Protein AF-A0A2N2DAF2-F1 (afdb_monomer)

Mean predicted aligned error: 9.26 Å

Sequence (79 aa):
MALESNYFFRDTAKCSGCRRCNDRCPMSLDVADKVRRGLMADSECILCGECVDGCPKGAITFAFGTGGKSVFQNERMGA

Secondary structure (DSSP, 8-state):
------EEEE-TTT-----HHHHT-TT---HHHHHHHT----TT-----HHHHT-TT--EEEE---SS--------S--

pLDDT: mean 77.44, std 19.13, range [37.38, 95.62]

Nearest PDB structures (foldseek):
  7q4v-assembly1_B  TM=6.530E-01  e=1.370E-02  Acetobacterium woodii DSM 1030
  7p64-assembly1_I  TM=5.683E-01  e=6.560E-03  Escherichia coli BL21(DE3)
  7q4w-assembly1_B  TM=6.910E-01  e=1.001E-01  Acetobacterium woodii DSM 1030
  7nyv-assembly1_I  TM=5.295E-01  e=4.135E-02  Escherichia coli B

Foldseek 3Di:
DDDQAWWKEFQPVQDPVPQQLQVQQPLNDSVSVCNVVRHPPDPSCPVPCRSCVRPPRNRIDIDHPDPDDDDPPPDDPDD

Structure (mmCIF, N/CA/C/O backbone):
data_AF-A0A2N2DAF2-F1
#
_entry.id   AF-A0A2N2DAF2-F1
#
loop_
_atom_site.group_PDB
_atom_site.id
_atom_site.type_symbol
_atom_site.label_atom_id
_atom_site.label_alt_id
_atom_site.label_comp_id
_atom_site.label_asym_id
_atom_site.label_entity_id
_atom_site.label_seq_id
_atom_site.pdbx_PDB_ins_code
_atom_site.Cartn_x
_atom_site.Cartn_y
_atom_site.Cartn_z
_atom_site.occupancy
_atom_site.B_iso_or_equiv
_atom_site.auth_seq_id
_atom_site.auth_comp_id
_atom_site.auth_asym_id
_atom_site.auth_atom_id
_atom_site.pdbx_PDB_model_num
ATOM 1 N N . MET A 1 1 ? 21.391 -3.838 11.900 1.00 40.50 1 MET A N 1
ATOM 2 C CA . MET A 1 1 ? 20.076 -4.350 11.449 1.00 40.50 1 MET A CA 1
ATOM 3 C C . MET A 1 1 ? 19.003 -3.381 11.937 1.00 40.50 1 MET A C 1
ATOM 5 O O . MET A 1 1 ? 19.013 -3.116 13.125 1.00 40.50 1 MET A O 1
ATOM 9 N N . ALA A 1 2 ? 18.099 -2.773 11.173 1.00 47.25 2 ALA A N 1
ATOM 10 C CA . ALA A 1 2 ? 17.830 -2.696 9.740 1.00 47.25 2 ALA A CA 1
ATOM 11 C C . ALA A 1 2 ? 17.142 -1.329 9.515 1.00 47.25 2 ALA A C 1
ATOM 13 O O . ALA A 1 2 ? 16.096 -1.099 10.112 1.00 47.25 2 ALA A O 1
ATOM 14 N N . LEU A 1 3 ? 17.729 -0.414 8.736 1.00 40.94 3 LEU A N 1
ATOM 15 C CA . LEU A 1 3 ? 17.116 0.889 8.406 1.00 40.94 3 LEU A CA 1
ATOM 16 C C . LEU A 1 3 ? 17.382 1.294 6.946 1.00 40.94 3 LEU A C 1
ATOM 18 O O . LEU A 1 3 ? 17.554 2.461 6.634 1.00 40.94 3 LEU A O 1
ATOM 22 N N . GLU A 1 4 ? 17.380 0.312 6.049 1.00 47.72 4 GLU A N 1
ATOM 23 C CA . GLU A 1 4 ? 17.402 0.508 4.593 1.00 47.72 4 GLU A CA 1
ATOM 24 C C . GLU A 1 4 ? 16.135 -0.154 4.042 1.00 47.72 4 GLU A C 1
ATOM 26 O O . GLU A 1 4 ? 16.172 -1.214 3.418 1.00 47.72 4 GLU A O 1
ATOM 31 N N . SER A 1 5 ? 14.964 0.331 4.450 1.00 51.47 5 SER A N 1
ATOM 32 C CA . SER A 1 5 ? 13.710 -0.375 4.186 1.00 51.47 5 SER A CA 1
ATOM 33 C C . SER A 1 5 ? 12.632 0.624 3.807 1.00 51.47 5 SER A C 1
ATOM 35 O O . SER A 1 5 ? 12.200 1.432 4.621 1.00 51.47 5 SER A O 1
ATOM 37 N N . ASN A 1 6 ? 12.211 0.559 2.548 1.00 54.91 6 ASN A N 1
ATOM 38 C CA . ASN A 1 6 ? 11.001 1.192 2.044 1.00 54.91 6 ASN A CA 1
ATOM 39 C C . ASN A 1 6 ? 9.807 0.693 2.876 1.00 54.91 6 ASN A C 1
ATOM 41 O O . ASN A 1 6 ? 9.325 -0.423 2.673 1.00 54.91 6 ASN A O 1
ATOM 45 N N . TYR A 1 7 ? 9.356 1.491 3.847 1.00 65.31 7 TYR A N 1
ATOM 46 C CA . TYR A 1 7 ? 8.268 1.109 4.747 1.00 65.31 7 TYR A CA 1
ATOM 47 C C . TYR A 1 7 ? 6.933 1.594 4.184 1.00 65.31 7 TYR A C 1
ATOM 49 O O . TYR A 1 7 ? 6.645 2.793 4.170 1.00 65.31 7 TYR A O 1
ATOM 57 N N . PHE A 1 8 ? 6.101 0.647 3.743 1.00 74.81 8 PHE A N 1
ATOM 58 C CA . PHE A 1 8 ? 4.675 0.883 3.540 1.00 74.81 8 PHE A CA 1
ATOM 59 C C . PHE A 1 8 ? 3.921 0.548 4.822 1.00 74.81 8 PHE A C 1
ATOM 61 O O . PHE A 1 8 ? 4.020 -0.560 5.352 1.00 74.81 8 PHE A O 1
ATOM 68 N N . PHE A 1 9 ? 3.130 1.502 5.291 1.00 82.38 9 PHE A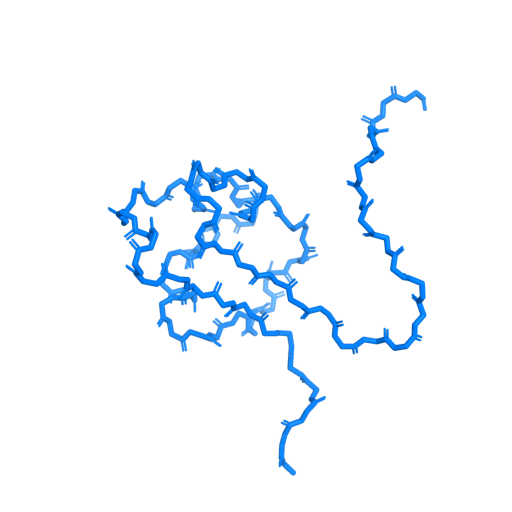 N 1
ATOM 69 C CA . PHE A 1 9 ? 2.293 1.367 6.469 1.00 82.38 9 PHE A CA 1
ATOM 70 C C . PHE A 1 9 ? 0.822 1.313 6.066 1.00 82.38 9 PH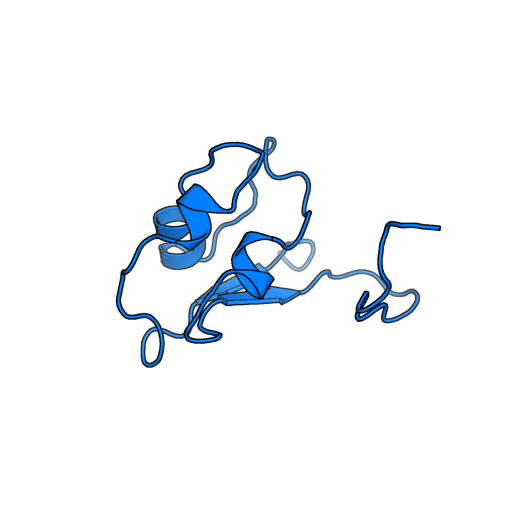E A C 1
ATOM 72 O O . PHE A 1 9 ? 0.363 2.120 5.256 1.00 82.38 9 PHE A O 1
ATOM 79 N N . ARG A 1 10 ? 0.072 0.381 6.664 1.00 89.75 10 ARG A N 1
ATOM 80 C CA . ARG A 1 10 ? -1.387 0.326 6.561 1.00 89.75 10 ARG A CA 1
ATOM 81 C C . ARG A 1 10 ? -2.023 0.671 7.898 1.00 89.75 10 ARG A C 1
ATOM 83 O O . ARG A 1 10 ? -1.904 -0.091 8.854 1.00 89.75 10 ARG A O 1
ATOM 90 N N . ASP A 1 11 ? -2.811 1.734 7.910 1.00 91.25 11 ASP A N 1
ATOM 91 C CA . ASP A 1 11 ? -3.710 2.062 9.010 1.00 91.25 11 ASP A CA 1
ATOM 92 C C . ASP A 1 11 ? -4.911 1.100 8.988 1.00 91.25 11 ASP A C 1
ATOM 94 O O . ASP A 1 11 ? -5.799 1.187 8.133 1.00 91.25 11 ASP A O 1
ATOM 98 N N . THR A 1 12 ? -4.928 0.138 9.911 1.00 90.19 12 THR A N 1
ATOM 99 C CA . THR A 1 12 ? -6.003 -0.859 10.023 1.00 90.19 12 THR A CA 1
ATOM 100 C C . THR A 1 12 ? -7.331 -0.262 10.475 1.00 90.19 12 THR A C 1
ATOM 102 O O . THR A 1 12 ? -8.365 -0.847 10.167 1.00 90.19 12 THR A O 1
ATOM 105 N N . ALA A 1 13 ? -7.333 0.895 11.144 1.00 93.56 13 ALA A N 1
ATOM 106 C CA . ALA A 1 13 ? -8.564 1.574 11.541 1.00 93.56 13 ALA A CA 1
ATOM 107 C C . ALA A 1 13 ? -9.239 2.261 10.343 1.00 93.56 13 ALA A C 1
ATOM 109 O O . ALA A 1 13 ? -10.464 2.352 10.284 1.00 93.56 13 ALA A O 1
ATOM 110 N N . LYS A 1 14 ? -8.452 2.712 9.356 1.00 93.44 14 LYS A N 1
ATOM 111 C CA . LYS A 1 14 ? -8.969 3.334 8.123 1.00 93.44 14 LYS A CA 1
ATOM 112 C C . LYS A 1 14 ? -9.190 2.342 6.985 1.00 93.44 14 LYS A C 1
ATOM 114 O O . LYS A 1 14 ? -10.039 2.572 6.119 1.00 93.44 14 LYS A O 1
ATOM 119 N N . CYS A 1 15 ? -8.411 1.263 6.930 1.00 94.12 15 CYS A N 1
ATOM 120 C CA . CYS A 1 15 ? -8.476 0.310 5.831 1.00 94.12 15 CYS A CA 1
ATOM 121 C C . CYS A 1 15 ? -9.765 -0.519 5.887 1.00 94.12 15 CYS A C 1
ATOM 123 O O . CYS A 1 15 ? -9.917 -1.399 6.726 1.00 94.12 15 CYS A O 1
ATOM 125 N N . SER A 1 16 ? -10.659 -0.317 4.919 1.00 94.88 16 SER A N 1
ATOM 126 C CA . SER A 1 16 ? -11.886 -1.113 4.776 1.00 94.88 16 SER A CA 1
ATOM 127 C C . SER A 1 16 ? -11.698 -2.432 4.014 1.00 94.88 16 SER A C 1
ATOM 129 O O . SER A 1 16 ? -12.674 -3.116 3.723 1.00 94.88 16 SER A O 1
ATOM 131 N N . GLY A 1 17 ? -10.469 -2.774 3.609 1.00 93.69 17 GLY A N 1
ATOM 132 C CA . GLY A 1 17 ? -10.200 -3.984 2.824 1.00 93.69 17 GLY A CA 1
ATOM 133 C C . GLY A 1 17 ? -10.708 -3.943 1.376 1.00 93.69 17 GLY A C 1
ATOM 134 O O . GLY A 1 17 ? -10.810 -4.992 0.752 1.00 93.69 17 GLY A O 1
ATOM 135 N N . CYS A 1 18 ? -10.987 -2.758 0.817 1.00 95.25 18 CYS A N 1
ATOM 136 C CA . CYS A 1 18 ? -11.581 -2.601 -0.522 1.00 95.25 18 CYS A CA 1
ATOM 137 C C . CYS A 1 18 ? -10.701 -3.026 -1.713 1.00 95.25 18 CYS A C 1
ATOM 139 O O . CYS A 1 18 ? -11.187 -3.026 -2.836 1.00 95.25 18 CYS A O 1
ATOM 141 N N . ARG A 1 19 ? -9.414 -3.331 -1.490 1.00 94.31 19 ARG A N 1
ATOM 142 C CA . ARG A 1 19 ? -8.427 -3.780 -2.497 1.00 94.31 19 ARG A CA 1
ATOM 143 C C . ARG A 1 19 ? -8.165 -2.862 -3.702 1.00 94.31 19 ARG A C 1
ATOM 145 O O . ARG A 1 19 ? -7.340 -3.221 -4.529 1.00 94.31 19 ARG A O 1
ATOM 152 N N . ARG A 1 20 ? -8.709 -1.639 -3.746 1.00 95.62 20 ARG A N 1
ATOM 153 C CA . ARG A 1 20 ? -8.410 -0.648 -4.807 1.00 95.62 20 ARG A CA 1
ATOM 154 C C . ARG A 1 20 ? -6.927 -0.331 -5.005 1.00 95.62 20 ARG A C 1
ATOM 156 O O . ARG A 1 20 ? -6.530 0.110 -6.075 1.00 95.62 20 ARG A O 1
ATOM 163 N N . CYS A 1 21 ? -6.108 -0.540 -3.980 1.00 94.50 21 CYS A N 1
ATOM 164 C CA . CYS A 1 21 ? -4.660 -0.409 -4.082 1.00 94.50 21 CYS A CA 1
ATOM 165 C C . CYS A 1 21 ? -4.034 -1.403 -5.075 1.00 94.50 21 CYS A C 1
ATOM 167 O O . CYS A 1 21 ? -3.001 -1.085 -5.652 1.00 94.50 21 CYS A O 1
ATOM 169 N N . ASN A 1 22 ? -4.655 -2.569 -5.286 1.00 94.88 22 ASN A N 1
ATOM 170 C CA . ASN A 1 22 ? -4.217 -3.553 -6.276 1.00 94.88 22 ASN A CA 1
ATOM 171 C C . ASN A 1 22 ? -4.590 -3.074 -7.681 1.00 94.88 22 ASN A C 1
ATOM 173 O O . ASN A 1 22 ? -3.733 -3.049 -8.554 1.00 94.88 22 ASN A O 1
ATOM 177 N N . ASP A 1 23 ? -5.829 -2.603 -7.864 1.00 95.31 23 ASP A N 1
ATOM 178 C CA . ASP A 1 23 ? -6.323 -2.090 -9.152 1.00 95.31 23 ASP A CA 1
ATOM 179 C C . ASP A 1 23 ? -5.509 -0.889 -9.655 1.00 95.31 23 ASP A C 1
ATOM 181 O O . ASP A 1 23 ? 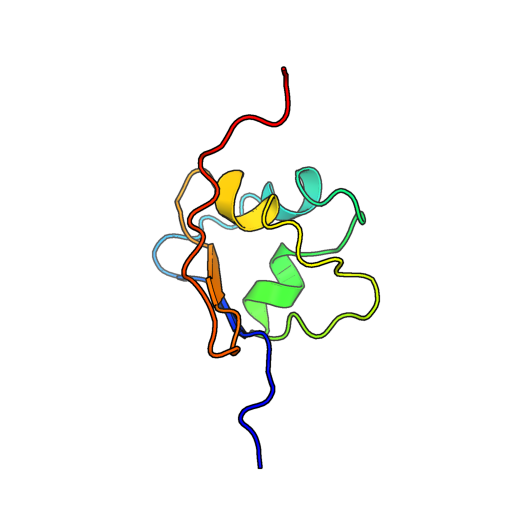-5.352 -0.677 -10.853 1.00 95.31 23 ASP A O 1
ATOM 185 N N . ARG A 1 24 ? -5.003 -0.080 -8.720 1.00 95.19 24 ARG A N 1
ATOM 186 C CA . ARG A 1 24 ? -4.172 1.095 -9.003 1.00 95.19 24 ARG A CA 1
ATOM 187 C C . ARG A 1 24 ? -2.708 0.755 -9.240 1.00 95.19 24 ARG A C 1
ATOM 189 O O . ARG A 1 24 ? -1.967 1.619 -9.687 1.00 95.19 24 ARG A O 1
ATOM 196 N N . CYS A 1 25 ? -2.262 -0.455 -8.916 1.00 93.56 25 CYS A N 1
ATOM 197 C CA . CYS A 1 25 ? -0.864 -0.816 -9.069 1.00 93.56 25 CYS A CA 1
ATOM 198 C C . CYS A 1 25 ? -0.563 -1.115 -10.549 1.00 93.56 25 CYS A C 1
ATOM 200 O O . CYS A 1 25 ? -1.011 -2.148 -11.045 1.00 93.56 25 CYS A O 1
ATOM 202 N N . PRO A 1 26 ? 0.243 -0.296 -11.255 1.00 93.19 26 PRO A N 1
ATOM 203 C CA . PRO A 1 26 ? 0.578 -0.557 -12.660 1.00 93.19 26 PRO A CA 1
ATOM 204 C C . PRO A 1 26 ? 1.400 -1.842 -12.837 1.00 93.19 26 PRO A C 1
ATOM 206 O O . PRO A 1 26 ? 1.397 -2.447 -13.902 1.00 93.19 26 PRO A O 1
ATOM 209 N N . MET A 1 27 ? 2.059 -2.288 -11.766 1.00 93.94 27 MET A N 1
ATOM 210 C CA . MET A 1 27 ? 2.830 -3.531 -11.714 1.00 93.94 27 MET A CA 1
ATOM 211 C C . MET A 1 27 ? 1.964 -4.745 -11.351 1.00 93.94 27 MET A C 1
ATOM 213 O O . MET A 1 27 ? 2.488 -5.833 -11.159 1.00 93.94 27 MET A O 1
ATOM 217 N N . SER A 1 28 ? 0.640 -4.570 -11.229 1.00 93.31 28 SER A N 1
ATOM 218 C CA . SER A 1 28 ? -0.323 -5.641 -10.928 1.00 93.31 28 SER A CA 1
ATOM 219 C C . SER A 1 28 ? -0.017 -6.430 -9.644 1.00 93.31 28 SER A C 1
ATOM 221 O O . SER A 1 28 ? -0.367 -7.603 -9.516 1.00 93.31 28 SER A O 1
ATOM 223 N N . LEU A 1 29 ? 0.627 -5.787 -8.665 1.00 91.81 29 LEU A N 1
ATOM 224 C CA . LEU A 1 29 ? 0.993 -6.412 -7.396 1.00 91.81 29 LEU A CA 1
ATOM 225 C C . LEU A 1 29 ? -0.208 -6.542 -6.455 1.00 91.81 29 LEU A C 1
ATOM 227 O O . LEU A 1 29 ? -1.076 -5.667 -6.399 1.00 91.81 29 LEU A O 1
ATOM 231 N N . ASP A 1 30 ? -0.197 -7.576 -5.605 1.00 92.88 30 ASP A N 1
ATOM 232 C CA . ASP A 1 30 ? -1.124 -7.662 -4.470 1.00 92.88 30 ASP A CA 1
ATOM 233 C C . ASP A 1 30 ? -0.696 -6.716 -3.338 1.00 92.88 30 ASP A C 1
ATOM 235 O O . ASP A 1 30 ? -0.145 -7.114 -2.306 1.00 92.88 30 ASP A O 1
ATOM 239 N N . VAL A 1 31 ? -0.930 -5.423 -3.555 1.00 91.94 31 VAL A N 1
ATOM 240 C CA . VAL A 1 31 ? -0.603 -4.365 -2.600 1.00 91.94 31 VAL A CA 1
ATOM 241 C C . VAL A 1 31 ? -1.314 -4.588 -1.270 1.00 91.94 31 VAL A C 1
ATOM 243 O O . VAL A 1 31 ? -0.699 -4.428 -0.221 1.00 91.94 31 VAL A O 1
ATOM 246 N N . ALA A 1 32 ? -2.584 -4.998 -1.288 1.00 92.12 32 ALA A N 1
ATOM 247 C CA . ALA A 1 32 ? -3.388 -5.210 -0.092 1.00 92.12 32 ALA A CA 1
ATOM 248 C C . ALA A 1 32 ? -2.754 -6.232 0.862 1.00 92.12 32 ALA A C 1
ATOM 250 O O . ALA A 1 32 ? -2.860 -6.066 2.082 1.00 92.12 32 ALA A O 1
ATOM 251 N N . ASP A 1 33 ? -2.106 -7.273 0.329 1.00 90.38 33 ASP A N 1
ATOM 252 C CA . ASP A 1 33 ? -1.341 -8.232 1.125 1.00 90.38 33 ASP A CA 1
ATOM 253 C C . ASP A 1 33 ? 0.036 -7.717 1.546 1.00 90.38 33 ASP A C 1
ATOM 255 O O . ASP A 1 33 ? 0.406 -7.852 2.713 1.00 90.38 33 ASP A O 1
ATOM 259 N N . LYS A 1 34 ? 0.753 -7.022 0.663 1.00 88.31 34 LYS A N 1
ATOM 260 C CA . LYS A 1 34 ? 2.057 -6.421 0.993 1.00 88.31 34 LYS A CA 1
ATOM 261 C C . LYS A 1 34 ? 1.954 -5.414 2.142 1.00 88.31 34 LYS A C 1
ATOM 263 O O . LYS A 1 34 ? 2.652 -5.541 3.151 1.00 88.31 34 LYS A O 1
ATOM 268 N N . VAL A 1 35 ? 0.997 -4.485 2.070 1.00 8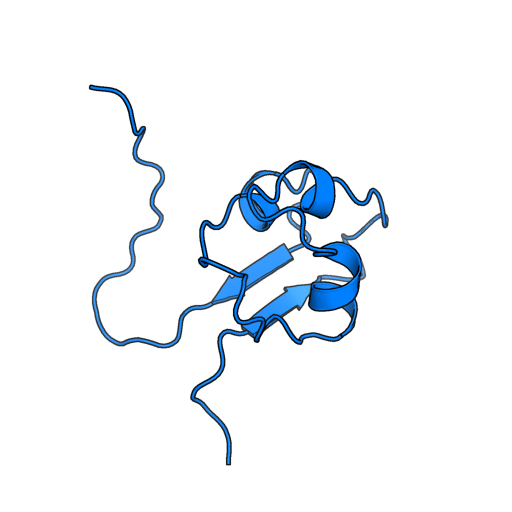7.69 35 VAL A N 1
ATOM 269 C CA . VAL A 1 35 ? 0.761 -3.494 3.135 1.00 87.69 35 VAL A CA 1
ATOM 270 C C . VAL A 1 35 ? 0.166 -4.123 4.400 1.00 87.69 35 VAL A C 1
ATOM 272 O O . VAL A 1 35 ? 0.319 -3.578 5.489 1.00 87.69 35 VAL A O 1
ATOM 275 N N . ARG A 1 36 ? -0.498 -5.287 4.291 1.00 86.38 36 ARG A N 1
ATOM 276 C CA . ARG A 1 36 ? -0.952 -6.073 5.454 1.00 86.38 36 ARG A CA 1
ATOM 277 C C . ARG A 1 36 ? 0.226 -6.644 6.228 1.00 86.38 36 ARG A C 1
ATOM 279 O O . ARG A 1 36 ? 0.174 -6.661 7.452 1.00 86.38 36 ARG A O 1
ATOM 286 N N . ARG A 1 37 ? 1.247 -7.118 5.515 1.00 83.31 37 ARG A N 1
ATOM 287 C CA . ARG A 1 37 ? 2.465 -7.694 6.096 1.00 83.31 37 ARG A CA 1
ATOM 288 C C . ARG A 1 37 ? 3.485 -6.635 6.516 1.00 83.31 37 ARG A C 1
ATOM 290 O O . ARG A 1 37 ? 4.459 -6.983 7.170 1.00 83.31 37 ARG A O 1
ATOM 297 N N . GLY A 1 38 ? 3.275 -5.370 6.139 1.00 77.25 38 GLY A N 1
ATOM 298 C CA . GLY A 1 38 ? 4.247 -4.292 6.352 1.00 77.25 38 GLY A CA 1
ATOM 299 C C . GLY A 1 38 ? 5.524 -4.473 5.526 1.00 77.25 38 GLY A C 1
ATOM 300 O O . GLY A 1 38 ? 6.559 -3.905 5.859 1.00 77.25 38 GLY A O 1
ATOM 301 N N . LEU A 1 39 ? 5.464 -5.285 4.466 1.00 70.81 39 LEU A N 1
ATOM 302 C CA . LEU A 1 39 ? 6.597 -5.638 3.619 1.00 70.81 39 LEU A CA 1
ATOM 303 C C . LEU A 1 39 ? 6.247 -5.288 2.178 1.00 70.81 39 LEU A C 1
ATOM 305 O O . LEU A 1 39 ? 5.517 -6.016 1.509 1.00 70.81 39 LEU A O 1
ATOM 309 N N . MET A 1 40 ? 6.788 -4.169 1.706 1.00 69.56 40 MET A N 1
ATOM 310 C CA . MET A 1 40 ? 6.707 -3.770 0.298 1.00 69.56 40 MET A CA 1
ATOM 311 C C . MET A 1 40 ? 8.067 -3.839 -0.401 1.00 69.56 40 MET A C 1
ATOM 313 O O . MET A 1 40 ? 8.255 -3.235 -1.454 1.00 69.56 40 MET A O 1
ATOM 317 N N . ALA A 1 41 ? 9.014 -4.566 0.196 1.00 69.00 41 ALA A N 1
ATOM 318 C CA . ALA A 1 41 ? 10.243 -4.976 -0.463 1.00 69.00 41 ALA A CA 1
ATOM 319 C C . ALA A 1 41 ? 9.886 -6.047 -1.498 1.00 69.00 41 ALA A C 1
ATOM 321 O O . ALA A 1 41 ? 9.945 -7.244 -1.232 1.00 69.00 41 ALA A O 1
ATOM 322 N N . ASP A 1 42 ? 9.428 -5.585 -2.652 1.00 78.81 42 ASP A N 1
ATOM 323 C CA . ASP A 1 42 ? 9.158 -6.409 -3.812 1.00 78.81 42 ASP A CA 1
ATOM 324 C C . ASP A 1 42 ? 9.951 -5.852 -4.989 1.00 78.81 42 ASP A C 1
ATOM 326 O O . ASP A 1 42 ? 9.913 -4.646 -5.238 1.00 78.81 42 ASP A O 1
ATOM 330 N N . SER A 1 43 ? 10.691 -6.714 -5.684 1.00 82.69 43 SER A N 1
ATOM 331 C CA . SER A 1 43 ? 11.537 -6.318 -6.813 1.00 82.69 43 SER A CA 1
ATOM 332 C C . SER A 1 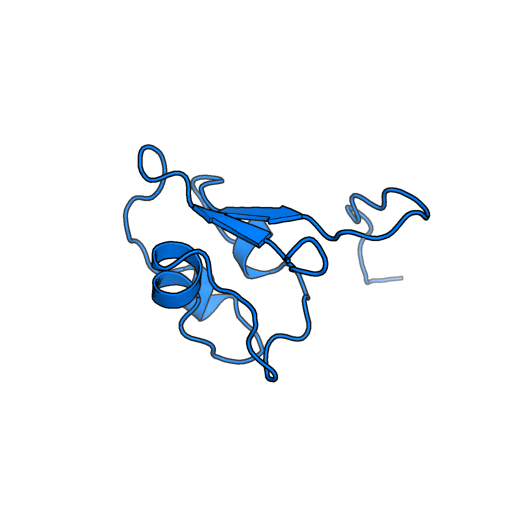43 ? 10.742 -5.752 -7.986 1.00 82.69 4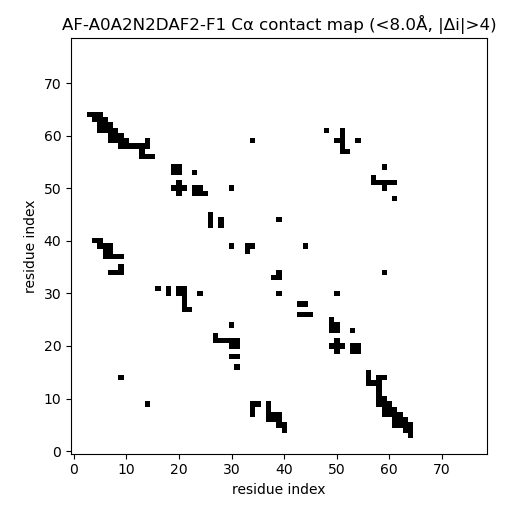3 SER A C 1
ATOM 334 O O . SER A 1 43 ? 11.295 -5.012 -8.792 1.00 82.69 43 SER A O 1
ATOM 336 N N . GLU A 1 44 ? 9.455 -6.081 -8.083 1.00 87.00 44 GLU A N 1
ATOM 337 C CA . GLU A 1 44 ? 8.565 -5.559 -9.115 1.00 87.00 44 GLU A CA 1
ATOM 338 C C . GLU A 1 44 ? 7.937 -4.218 -8.705 1.00 87.00 44 GLU A C 1
ATOM 340 O O . GLU A 1 44 ? 7.355 -3.521 -9.531 1.00 87.00 44 GLU A O 1
ATOM 345 N N . CYS A 1 45 ? 8.047 -3.808 -7.436 1.00 88.00 45 CYS A N 1
ATOM 346 C CA . CYS A 1 45 ? 7.518 -2.526 -6.987 1.00 88.00 45 CYS A CA 1
ATOM 347 C C . CYS A 1 45 ? 8.435 -1.380 -7.434 1.00 88.00 45 CYS A C 1
ATOM 349 O O . CYS A 1 45 ? 9.447 -1.088 -6.802 1.00 88.00 45 CYS A O 1
ATOM 351 N N . ILE A 1 46 ? 8.028 -0.664 -8.484 1.00 88.31 46 ILE A N 1
ATOM 352 C CA . ILE A 1 46 ? 8.744 0.510 -9.019 1.00 88.31 46 ILE A CA 1
ATOM 353 C C . ILE A 1 46 ? 8.564 1.793 -8.190 1.00 88.31 46 ILE A C 1
ATOM 355 O O . ILE A 1 46 ? 8.982 2.866 -8.611 1.00 88.31 46 ILE A O 1
ATOM 359 N N . LEU A 1 47 ? 7.905 1.699 -7.030 1.00 85.00 47 LEU A N 1
ATOM 360 C CA . LEU A 1 47 ? 7.721 2.807 -6.086 1.00 85.00 47 LEU A CA 1
ATOM 361 C C . LEU A 1 47 ? 6.962 4.025 -6.664 1.00 85.00 47 LEU A C 1
ATOM 363 O O . LEU A 1 47 ? 7.227 5.161 -6.290 1.00 85.00 47 LEU A O 1
ATOM 367 N N . CYS A 1 48 ? 5.976 3.789 -7.538 1.00 89.88 48 CYS A N 1
ATOM 368 C CA . CYS A 1 48 ? 5.208 4.848 -8.215 1.00 89.88 48 CYS A CA 1
ATOM 369 C C . CYS A 1 48 ? 4.224 5.632 -7.327 1.00 89.88 48 CYS A C 1
ATOM 371 O O . CYS A 1 48 ? 3.805 6.712 -7.713 1.00 89.88 48 CYS A O 1
ATOM 373 N N . GLY A 1 49 ? 3.816 5.100 -6.170 1.00 88.06 49 GLY A N 1
ATOM 374 C CA . GLY A 1 49 ? 2.897 5.790 -5.250 1.00 88.06 49 GLY A CA 1
ATOM 375 C C . GLY A 1 49 ? 1.396 5.673 -5.565 1.00 88.06 49 GLY A C 1
ATOM 376 O O . GLY A 1 49 ? 0.588 5.913 -4.676 1.00 88.06 49 GLY A O 1
ATOM 377 N N . GLU A 1 50 ? 0.994 5.167 -6.734 1.00 92.75 50 GLU A N 1
ATOM 378 C CA . GLU A 1 50 ? -0.423 5.081 -7.160 1.00 92.75 50 GLU A CA 1
ATOM 379 C C . GLU A 1 50 ? -1.361 4.365 -6.171 1.00 92.75 50 GLU A C 1
ATOM 381 O O . GLU A 1 50 ? -2.545 4.677 -6.044 1.00 92.75 50 GLU A O 1
ATOM 386 N N . CYS A 1 51 ? -0.846 3.383 -5.432 1.00 92.56 51 CYS A N 1
ATOM 387 C CA . CYS A 1 51 ? -1.630 2.685 -4.416 1.00 92.56 51 CYS A CA 1
ATOM 388 C C . CYS A 1 51 ? -1.915 3.533 -3.162 1.00 92.56 51 CYS A C 1
ATOM 390 O O . CYS A 1 51 ? -2.937 3.312 -2.507 1.00 92.56 51 CYS A O 1
ATOM 392 N N . VAL A 1 52 ? -1.036 4.488 -2.841 1.00 91.44 52 VAL A N 1
ATOM 393 C CA . VAL A 1 52 ? -1.221 5.487 -1.779 1.00 91.44 52 VAL A CA 1
ATOM 394 C C . VAL A 1 52 ? -2.263 6.501 -2.240 1.00 91.44 52 VAL A C 1
ATOM 396 O O . VAL A 1 52 ? -3.295 6.647 -1.582 1.00 91.44 52 VAL A O 1
ATOM 399 N N . A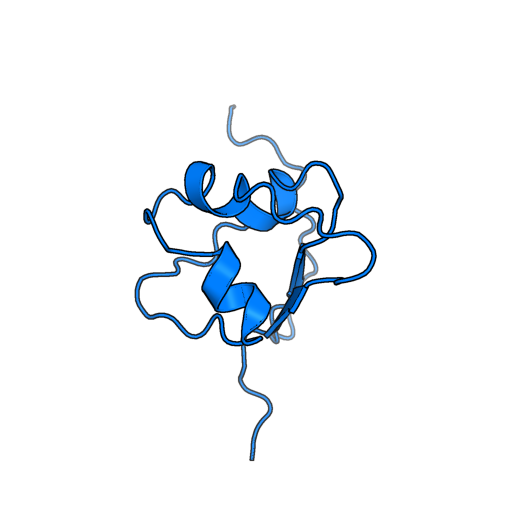SP A 1 53 ? -2.053 7.099 -3.414 1.00 92.19 53 ASP A N 1
ATOM 400 C CA . ASP A 1 53 ? -2.925 8.144 -3.969 1.00 92.19 53 ASP A CA 1
ATOM 401 C C . ASP A 1 53 ? -4.329 7.622 -4.289 1.00 92.19 53 ASP A C 1
ATOM 403 O O . ASP A 1 53 ? -5.344 8.272 -4.033 1.00 92.19 53 ASP A O 1
ATOM 407 N N . GLY A 1 54 ? -4.415 6.392 -4.791 1.00 91.38 54 GLY A N 1
ATOM 408 C CA . GLY A 1 54 ? -5.672 5.739 -5.123 1.00 91.38 54 GLY A CA 1
ATOM 409 C C . GLY A 1 54 ? -6.452 5.197 -3.922 1.00 91.38 54 GLY A C 1
ATOM 410 O O . GLY A 1 54 ? -7.554 4.668 -4.111 1.00 91.38 54 GLY A O 1
ATOM 411 N N . CYS A 1 55 ? -5.923 5.282 -2.695 1.00 94.38 55 CYS A N 1
ATOM 412 C CA . CYS A 1 55 ? -6.604 4.773 -1.510 1.00 94.38 55 CYS A CA 1
ATOM 413 C C . CYS A 1 55 ? -7.725 5.734 -1.063 1.00 94.38 55 CYS A C 1
ATOM 415 O O . CYS A 1 55 ? -7.443 6.765 -0.453 1.00 94.38 55 CYS A O 1
ATOM 417 N N . PRO A 1 56 ? -9.020 5.383 -1.214 1.00 93.69 56 PRO A N 1
ATOM 418 C CA . PRO A 1 56 ? -10.128 6.300 -0.906 1.00 93.69 56 PRO A CA 1
ATOM 419 C C . PRO A 1 56 ? -10.269 6.628 0.588 1.00 93.69 56 PRO A C 1
ATOM 421 O O . PRO A 1 56 ? -11.047 7.498 0.968 1.00 93.69 56 PRO A O 1
ATOM 424 N N . LYS A 1 57 ? -9.577 5.880 1.453 1.00 95.56 57 LYS A N 1
ATOM 425 C CA . LYS A 1 57 ? -9.568 6.077 2.906 1.00 95.56 57 LYS A CA 1
ATOM 426 C C . LYS A 1 57 ? -8.256 6.671 3.415 1.00 95.56 57 LYS A C 1
ATOM 428 O O . LYS A 1 57 ? -8.130 6.845 4.623 1.00 95.56 57 LYS A O 1
ATOM 433 N N . GLY A 1 58 ? -7.284 6.932 2.531 1.00 92.56 58 GLY A N 1
ATOM 434 C CA . GLY A 1 58 ? -5.942 7.367 2.929 1.00 92.56 58 GLY A CA 1
ATOM 435 C C . GLY A 1 58 ? -5.317 6.423 3.961 1.00 92.56 58 GLY A C 1
ATOM 436 O O . GLY A 1 58 ? -4.733 6.867 4.944 1.00 92.56 58 GLY A O 1
ATOM 437 N N . ALA A 1 59 ? -5.555 5.118 3.803 1.00 94.25 59 ALA A N 1
ATOM 438 C CA . ALA A 1 59 ? -5.167 4.099 4.775 1.00 94.25 59 ALA A CA 1
ATOM 439 C C . ALA A 1 59 ? -3.767 3.528 4.516 1.00 94.25 59 ALA A C 1
ATOM 441 O O . ALA A 1 59 ? -3.316 2.683 5.283 1.00 94.25 59 ALA A O 1
ATOM 442 N N . ILE A 1 60 ? -3.117 3.927 3.423 1.00 90.44 60 ILE A N 1
ATOM 443 C CA . ILE A 1 60 ? -1.787 3.468 3.030 1.00 90.44 60 ILE A CA 1
ATOM 444 C C . ILE A 1 60 ? -0.869 4.685 3.045 1.00 90.44 60 ILE A C 1
ATOM 446 O O . ILE A 1 60 ? -1.205 5.701 2.446 1.00 90.44 60 ILE 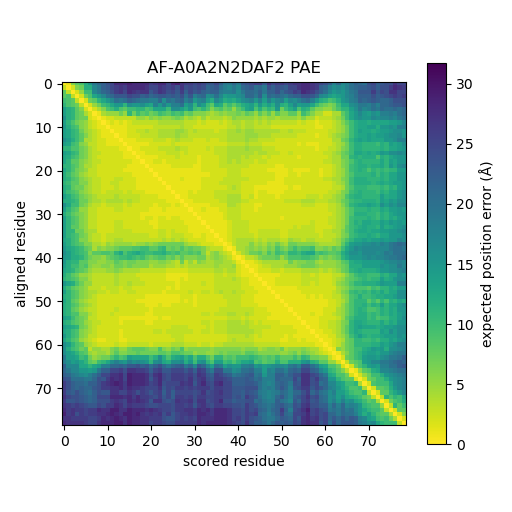A O 1
ATOM 450 N N . THR A 1 61 ? 0.276 4.564 3.705 1.00 85.62 61 THR A N 1
ATOM 451 C CA . THR A 1 61 ? 1.337 5.574 3.714 1.00 85.62 61 THR A CA 1
ATOM 452 C C . THR A 1 61 ? 2.630 4.918 3.270 1.00 85.62 61 THR A C 1
ATOM 454 O O . THR A 1 61 ? 2.882 3.760 3.607 1.00 85.62 61 THR A O 1
ATOM 457 N N . PHE A 1 62 ? 3.464 5.658 2.549 1.00 79.12 62 PHE A N 1
ATOM 458 C CA . PHE A 1 62 ? 4.775 5.191 2.133 1.00 79.12 62 PHE A CA 1
ATOM 459 C C . PHE A 1 62 ? 5.858 6.212 2.490 1.00 79.12 62 PHE A C 1
ATOM 461 O O . PHE A 1 62 ? 5.673 7.407 2.271 1.00 79.12 62 PHE A O 1
ATOM 468 N N . ALA A 1 63 ? 6.969 5.740 3.062 1.00 70.94 63 ALA A N 1
ATOM 469 C CA . ALA A 1 63 ? 8.142 6.549 3.369 1.00 70.94 63 ALA A CA 1
ATOM 470 C C . ALA A 1 63 ? 9.379 6.003 2.640 1.00 70.94 63 ALA A C 1
ATOM 472 O O . ALA A 1 63 ? 9.725 4.827 2.781 1.00 70.94 63 ALA A O 1
ATOM 473 N N . PHE A 1 64 ? 10.061 6.882 1.906 1.00 66.38 64 PHE A N 1
ATOM 474 C CA . PHE A 1 64 ? 11.380 6.619 1.339 1.00 66.38 64 PHE A CA 1
ATOM 475 C C . PHE A 1 64 ? 12.452 7.142 2.294 1.00 66.38 64 PHE A C 1
ATOM 477 O O . PHE A 1 64 ? 12.442 8.315 2.670 1.00 66.38 64 PHE A O 1
ATOM 484 N N . GLY A 1 65 ? 13.385 6.282 2.689 1.00 58.84 65 GLY A N 1
ATOM 485 C CA . GLY A 1 65 ? 14.548 6.687 3.468 1.00 58.84 65 GLY A CA 1
ATOM 486 C C . GLY A 1 65 ? 15.676 7.152 2.557 1.00 58.84 65 GLY A C 1
ATOM 487 O O . GLY A 1 65 ? 16.567 6.365 2.285 1.00 58.84 65 GLY A O 1
ATOM 488 N N . THR A 1 66 ? 15.670 8.404 2.093 1.00 47.97 66 THR A N 1
ATOM 489 C CA . THR A 1 66 ? 16.880 9.037 1.540 1.00 47.97 66 THR A CA 1
ATOM 490 C C . THR A 1 66 ? 16.919 10.528 1.878 1.00 47.97 66 THR A C 1
ATOM 492 O O . THR A 1 66 ? 15.960 11.276 1.691 1.00 47.97 66 THR A O 1
ATOM 495 N N . GLY A 1 67 ? 18.054 10.982 2.414 1.00 52.19 67 GLY A N 1
ATOM 496 C CA . GLY A 1 67 ? 18.338 12.401 2.578 1.00 52.19 67 GLY A CA 1
ATOM 497 C C . GLY A 1 67 ? 18.445 13.073 1.211 1.00 52.19 67 GLY A C 1
ATOM 498 O O . GLY A 1 67 ? 19.431 12.883 0.509 1.00 52.19 67 GLY A O 1
ATOM 499 N N . GLY A 1 68 ? 17.441 13.865 0.836 1.00 47.69 68 GLY A N 1
ATOM 500 C CA . GLY A 1 68 ? 17.489 14.670 -0.382 1.00 47.69 68 GLY A CA 1
ATOM 501 C C . GLY A 1 68 ? 16.116 14.989 -0.957 1.00 47.69 68 GLY A C 1
ATOM 502 O O . GLY A 1 68 ? 15.618 14.254 -1.792 1.00 47.69 68 GLY A O 1
ATOM 503 N N . LYS A 1 69 ? 15.571 16.143 -0.546 1.00 37.38 69 LYS A N 1
ATOM 504 C CA . LYS A 1 69 ? 14.412 16.851 -1.127 1.00 37.38 69 LYS A CA 1
ATOM 505 C C . LYS A 1 69 ? 13.086 16.072 -1.077 1.00 37.38 69 LYS A C 1
ATOM 507 O O . LYS A 1 69 ? 12.762 15.250 -1.920 1.00 37.38 69 LYS A O 1
ATOM 512 N N . SER A 1 70 ? 12.277 16.442 -0.087 1.00 44.81 70 SER A N 1
ATOM 513 C CA . SER A 1 70 ? 10.837 16.208 -0.026 1.00 44.81 70 SER A CA 1
ATOM 514 C C . SER A 1 70 ? 10.159 16.622 -1.333 1.00 44.81 70 SER A C 1
ATOM 516 O O . SER A 1 70 ? 9.958 17.815 -1.566 1.00 44.81 70 SER A O 1
ATOM 518 N N . VAL A 1 71 ? 9.771 15.655 -2.158 1.00 51.56 71 VAL A N 1
ATOM 519 C CA . VAL A 1 71 ? 8.823 15.913 -3.238 1.00 51.56 71 VAL A CA 1
ATOM 520 C C . VAL A 1 71 ? 7.540 15.152 -2.935 1.00 51.56 71 VAL A C 1
ATOM 522 O O . VAL A 1 71 ? 7.343 14.007 -3.327 1.00 51.56 71 VAL A O 1
ATOM 525 N N . PHE A 1 72 ? 6.662 15.830 -2.194 1.00 51.91 72 PHE A N 1
ATOM 526 C CA . PHE A 1 72 ? 5.219 15.693 -2.363 1.00 51.91 72 PHE A CA 1
ATOM 527 C C . PHE A 1 72 ? 4.928 16.048 -3.836 1.00 51.91 72 PHE A C 1
ATOM 529 O O . PHE A 1 72 ? 4.702 17.214 -4.151 1.00 51.91 72 PHE A O 1
ATOM 536 N N . GLN A 1 73 ? 5.034 15.084 -4.761 1.00 55.16 73 GLN A N 1
ATOM 537 C CA . GLN A 1 73 ? 4.735 15.301 -6.183 1.00 55.16 73 GLN A CA 1
ATOM 538 C C . GLN A 1 73 ? 3.227 15.348 -6.384 1.00 55.16 73 GLN A C 1
ATOM 540 O O . GLN A 1 73 ? 2.603 14.419 -6.876 1.00 55.16 73 GLN A O 1
ATOM 545 N N . ASN A 1 74 ? 2.657 16.488 -6.013 1.00 45.84 74 ASN A N 1
ATOM 546 C CA . ASN A 1 74 ? 1.419 16.980 -6.586 1.00 45.84 74 ASN A CA 1
ATOM 547 C C . ASN A 1 74 ? 1.772 17.867 -7.796 1.00 45.84 74 ASN A C 1
ATOM 549 O O . ASN A 1 74 ? 1.403 19.03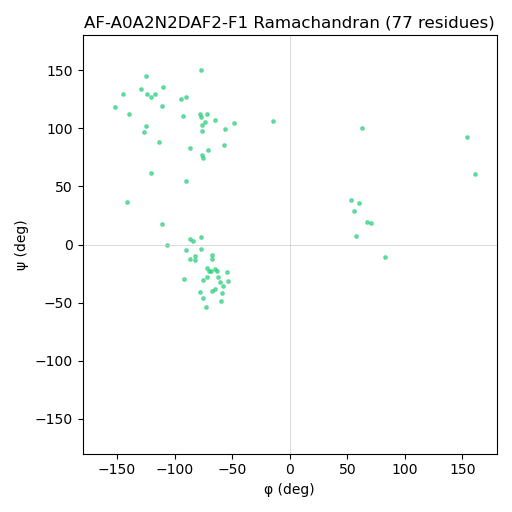7 -7.850 1.00 45.84 74 ASN A O 1
ATOM 553 N N . GLU A 1 75 ? 2.539 17.323 -8.745 1.00 50.38 75 GLU A N 1
ATOM 554 C CA . GLU A 1 75 ? 2.866 17.985 -10.009 1.00 50.38 75 GLU A CA 1
ATOM 555 C C . GLU A 1 75 ? 2.511 17.061 -11.175 1.00 50.38 75 GLU A C 1
ATOM 557 O O . GLU A 1 75 ? 3.233 16.139 -11.541 1.00 50.38 75 GLU A O 1
ATOM 562 N N . ARG A 1 76 ? 1.317 17.333 -11.709 1.00 55.34 76 ARG A N 1
ATOM 563 C CA . ARG A 1 76 ? 0.825 17.025 -13.055 1.00 55.34 76 ARG A CA 1
ATOM 564 C C . ARG A 1 76 ? 1.934 16.621 -14.034 1.00 55.34 76 ARG A C 1
ATOM 566 O O . ARG A 1 76 ? 2.626 17.475 -14.580 1.00 55.34 76 ARG A O 1
ATOM 573 N N . MET A 1 77 ? 2.004 15.337 -14.360 1.00 49.41 77 MET A N 1
ATOM 574 C CA . MET A 1 77 ? 2.655 14.888 -15.586 1.00 49.41 77 MET A CA 1
ATOM 575 C C . MET A 1 77 ? 1.695 15.189 -16.748 1.00 49.41 77 MET A C 1
ATOM 577 O O . MET A 1 77 ? 0.708 14.481 -16.946 1.00 49.41 77 MET A O 1
ATOM 581 N N . GLY A 1 78 ? 1.917 16.307 -17.443 1.00 43.91 78 GLY A N 1
ATOM 582 C CA . GLY A 1 78 ? 1.083 16.729 -18.570 1.00 43.91 78 GLY A CA 1
ATOM 583 C C . GLY A 1 78 ? 1.200 18.210 -18.931 1.00 43.91 78 GLY A C 1
ATOM 584 O O . GLY A 1 78 ? 0.198 18.922 -18.874 1.00 43.91 78 GLY A O 1
ATOM 585 N N . ALA A 1 79 ? 2.405 18.650 -19.299 1.00 38.06 79 ALA A N 1
ATOM 586 C CA . ALA A 1 79 ? 2.654 19.754 -20.227 1.00 38.06 79 ALA A CA 1
ATOM 587 C C . ALA A 1 79 ? 3.953 19.461 -20.986 1.00 38.06 79 ALA A C 1
ATOM 589 O O . ALA A 1 79 ? 4.940 19.099 -20.306 1.00 38.06 79 ALA A O 1
#

Solvent-accessible surface area (backbone atoms only — not comparable to full-atom values): 5118 Å² total; per-residue (Å²): 139,87,88,89,62,61,43,32,44,52,42,70,91,50,47,82,77,79,50,49,29,24,79,42,28,92,70,67,43,67,39,60,58,26,36,68,71,50,49,54,86,43,96,74,60,83,78,81,53,43,35,39,77,52,29,94,59,64,22,43,48,77,48,78,89,67,97,73,79,94,70,85,78,85,65,82,91,83,130

Radius of gyration: 12.9 Å; Cα contacts (8 Å, |Δi|>4): 95; chains: 1; bounding box: 32×28×32 Å